Protein AF-A0A7W0HCI2-F1 (afdb_monomer)

Sequence (69 aa):
MTSPPASYLDLGDLGLDRGGHLLLKRALAAMVAGDVLDVTGGSQELPVHLRAWCRAQGHRLDWPPDATA

Nearest PDB structures (foldseek):
  7c6m-assembly1_A  TM=3.772E-01  e=6.090E+00  Thermus thermophilus HB8
  7c68-assembly1_B  TM=3.845E-01  e=9.836E+00  Thermus thermophilus HB8

pLDDT: mean 80.75, std 13.51, range [37.53, 90.81]

Radius of gyration: 12.13 Å; Cα contacts (8 Å, |Δi|>4): 62; chains: 1; bounding box: 34×21×35 Å

Solvent-accessible surface area (backbone atoms only — not comparable to full-atom values): 4487 Å² total; per-residue (Å²): 134,84,77,74,86,56,47,78,45,78,43,4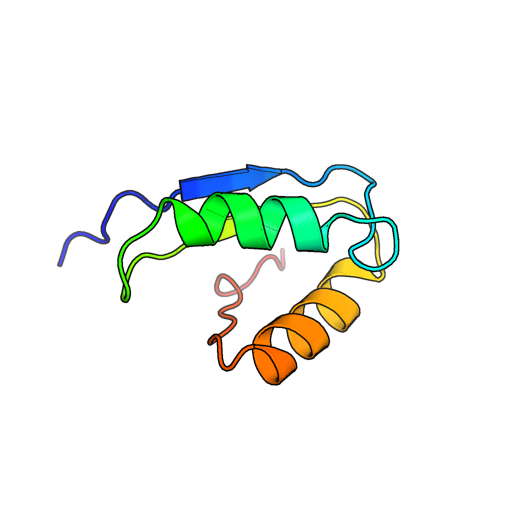6,74,49,33,46,90,80,50,37,51,56,56,51,52,54,54,54,69,76,49,61,96,87,68,53,75,46,75,49,60,69,34,88,60,34,65,61,49,47,53,54,48,27,59,77,72,72,47,88,82,82,75,78,88,74,97,78,131

Mean predicted aligned error: 6.53 Å

Secondary structure (DSSP, 8-state):
-PPP--EEEE-TT--IIIIIHHHHHHHHHTS-TT--EEEE---TTHHHHHHHHHHHHTPPP---S----

Structure (mmCIF, N/CA/C/O backbone):
data_AF-A0A7W0HCI2-F1
#
_entry.id   AF-A0A7W0HCI2-F1
#
loop_
_atom_site.group_PDB
_atom_site.id
_atom_site.type_symbol
_atom_site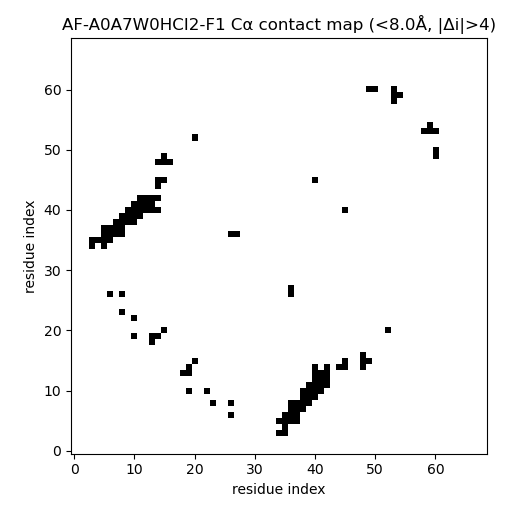.label_atom_id
_atom_site.label_alt_id
_atom_site.label_comp_id
_atom_site.label_asym_id
_atom_site.label_entity_id
_atom_site.label_seq_id
_atom_site.pdbx_PDB_ins_code
_atom_site.Cartn_x
_atom_site.Cartn_y
_atom_site.Cartn_z
_atom_site.occupancy
_atom_site.B_iso_or_equiv
_atom_s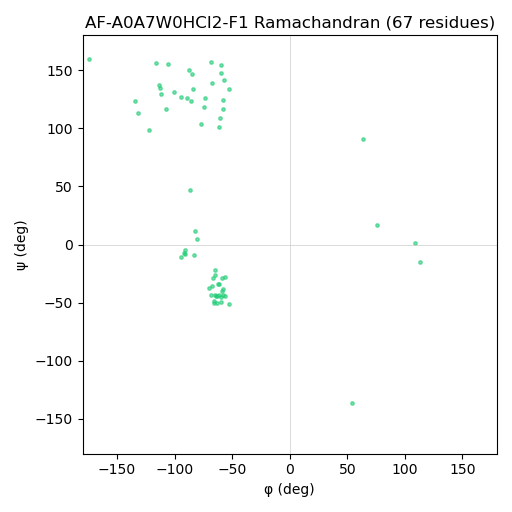ite.auth_seq_id
_atom_site.auth_comp_id
_atom_site.auth_asym_id
_atom_site.auth_atom_id
_atom_site.pdbx_PDB_model_num
ATOM 1 N N . MET A 1 1 ? 12.003 -6.731 22.116 1.00 42.28 1 MET A N 1
ATOM 2 C CA . MET A 1 1 ? 10.747 -6.222 21.526 1.00 42.28 1 MET A CA 1
ATOM 3 C C . MET A 1 1 ? 10.586 -6.949 20.202 1.00 42.28 1 MET A C 1
ATOM 5 O O . MET A 1 1 ? 11.335 -6.663 19.283 1.00 42.28 1 MET A O 1
ATOM 9 N N . THR A 1 2 ? 9.759 -7.994 20.167 1.00 40.78 2 THR A N 1
ATOM 10 C CA . THR A 1 2 ? 9.533 -8.825 18.971 1.00 40.78 2 THR A CA 1
ATOM 11 C C . THR A 1 2 ? 8.672 -8.029 17.998 1.00 40.78 2 THR A C 1
ATOM 13 O O . THR A 1 2 ? 7.566 -7.643 18.368 1.00 40.78 2 THR A O 1
ATOM 16 N N . SER A 1 3 ? 9.181 -7.737 16.797 1.00 44.91 3 SER A N 1
ATOM 17 C CA . SER A 1 3 ? 8.340 -7.207 15.717 1.00 44.91 3 SER A CA 1
ATOM 18 C C . SER A 1 3 ? 7.193 -8.184 15.432 1.00 44.91 3 SER A C 1
ATOM 20 O O . SER A 1 3 ? 7.424 -9.397 15.479 1.00 44.91 3 SER A O 1
ATOM 22 N N . PRO A 1 4 ? 5.974 -7.694 15.142 1.00 54.94 4 PRO A N 1
ATOM 23 C CA . PRO A 1 4 ? 4.897 -8.547 14.646 1.00 54.94 4 PRO A CA 1
ATOM 24 C C . PRO A 1 4 ? 5.325 -9.221 13.328 1.00 54.94 4 PRO A C 1
ATOM 26 O O . PRO A 1 4 ? 6.206 -8.693 12.641 1.00 54.94 4 PRO A O 1
ATOM 29 N N . PRO A 1 5 ? 4.755 -10.389 12.971 1.00 55.00 5 PRO A N 1
ATOM 30 C CA . PRO A 1 5 ? 5.059 -11.057 11.710 1.00 55.00 5 PRO A CA 1
ATOM 31 C C . PRO A 1 5 ? 4.654 -10.139 10.555 1.00 55.00 5 PRO A C 1
ATOM 33 O O . PRO A 1 5 ? 3.472 -10.010 10.240 1.00 55.00 5 PRO A O 1
ATOM 36 N N . ALA A 1 6 ? 5.639 -9.464 9.960 1.00 64.56 6 ALA A N 1
ATOM 37 C CA . ALA A 1 6 ? 5.407 -8.598 8.821 1.00 64.56 6 ALA A CA 1
ATOM 38 C C . ALA A 1 6 ? 4.773 -9.435 7.707 1.00 64.56 6 ALA A C 1
ATOM 40 O O . ALA A 1 6 ? 5.299 -10.484 7.324 1.00 64.56 6 ALA A O 1
ATOM 41 N N . SER A 1 7 ? 3.612 -9.002 7.222 1.00 82.19 7 SER A N 1
ATOM 42 C CA . SER A 1 7 ? 3.043 -9.607 6.020 1.00 82.19 7 SER A CA 1
ATOM 43 C C . SER A 1 7 ? 3.959 -9.250 4.854 1.00 82.19 7 SER A C 1
ATOM 45 O O . SER A 1 7 ? 4.449 -8.128 4.801 1.00 82.19 7 SER A O 1
ATOM 47 N N . TYR A 1 8 ? 4.222 -10.190 3.953 1.00 86.31 8 TYR A N 1
ATOM 48 C CA . TYR A 1 8 ? 5.120 -9.990 2.815 1.00 86.31 8 TYR A CA 1
ATOM 49 C C . TYR A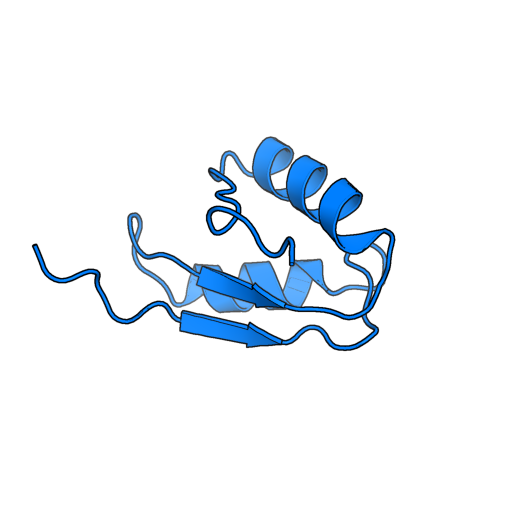 1 8 ? 4.329 -10.022 1.507 1.00 86.31 8 TYR A C 1
ATOM 51 O O . TYR A 1 8 ? 3.482 -10.901 1.313 1.00 86.31 8 TYR A O 1
ATOM 59 N N . LEU A 1 9 ? 4.601 -9.071 0.615 1.00 88.19 9 LEU A N 1
ATOM 60 C CA . LEU A 1 9 ? 3.976 -8.956 -0.696 1.00 88.19 9 LEU A CA 1
ATOM 61 C C . LEU A 1 9 ? 5.040 -8.757 -1.779 1.00 88.19 9 LEU A C 1
ATOM 63 O O . LEU A 1 9 ? 5.649 -7.694 -1.875 1.00 88.19 9 LEU A O 1
ATOM 67 N N . ASP A 1 10 ? 5.195 -9.750 -2.652 1.00 87.69 10 ASP A N 1
ATOM 68 C CA . ASP A 1 10 ? 5.996 -9.601 -3.864 1.00 87.69 10 ASP A CA 1
ATOM 69 C C . ASP A 1 10 ? 5.140 -9.079 -5.025 1.00 87.69 10 ASP A C 1
ATOM 71 O O . ASP A 1 10 ? 4.094 -9.642 -5.361 1.00 87.69 10 ASP A O 1
ATOM 75 N N . LEU A 1 11 ? 5.586 -7.981 -5.631 1.00 86.88 11 LEU A N 1
ATOM 76 C CA . LEU A 1 11 ? 4.970 -7.367 -6.805 1.00 86.88 11 LEU A CA 1
ATOM 77 C C . LEU A 1 11 ? 5.613 -7.846 -8.118 1.00 86.88 11 LEU A C 1
ATOM 79 O O . LEU A 1 11 ? 5.071 -7.566 -9.188 1.00 86.88 11 LEU A O 1
ATOM 83 N N . GLY A 1 12 ? 6.746 -8.557 -8.082 1.00 86.19 12 GLY A N 1
ATOM 84 C CA . GLY A 1 12 ? 7.483 -8.936 -9.290 1.00 86.19 12 GLY A CA 1
ATOM 85 C C . GLY A 1 12 ? 7.806 -7.718 -10.169 1.00 86.19 12 GLY A C 1
ATOM 86 O O . GLY A 1 12 ? 8.185 -6.666 -9.663 1.00 86.19 12 GLY A O 1
ATOM 87 N N . ASP A 1 13 ? 7.624 -7.820 -11.489 1.00 83.69 13 ASP A N 1
ATOM 88 C CA . ASP A 1 13 ? 7.800 -6.690 -12.430 1.00 83.69 13 ASP A CA 1
ATOM 89 C C . ASP A 1 13 ? 6.580 -5.739 -12.495 1.00 83.69 13 ASP A C 1
ATOM 91 O O . ASP A 1 13 ? 6.521 -4.810 -13.309 1.00 83.69 13 ASP A O 1
ATOM 95 N N . LEU A 1 14 ? 5.563 -5.959 -11.654 1.00 83.50 14 LEU A N 1
ATOM 96 C CA . LEU A 1 14 ? 4.352 -5.153 -11.678 1.00 83.50 14 LEU A CA 1
ATOM 97 C C . LEU A 1 14 ? 4.585 -3.797 -11.008 1.00 83.50 14 LEU A C 1
ATOM 99 O O . LEU A 1 14 ? 4.549 -3.648 -9.786 1.00 83.50 14 LEU A O 1
ATOM 103 N N . GLY A 1 15 ? 4.731 -2.771 -11.841 1.00 82.38 15 GLY A N 1
ATOM 104 C CA . GLY A 1 15 ? 4.743 -1.389 -11.384 1.00 82.38 15 GLY A CA 1
ATOM 105 C C . GLY A 1 15 ? 3.439 -0.999 -10.679 1.00 82.38 15 GLY A C 1
ATOM 106 O O . GLY A 1 15 ? 2.341 -1.439 -11.030 1.00 82.38 15 GLY A O 1
ATOM 107 N N . LEU A 1 16 ? 3.551 -0.101 -9.703 1.00 83.75 16 LEU A N 1
ATOM 108 C CA . LEU A 1 16 ? 2.404 0.434 -8.967 1.00 83.75 16 LEU A CA 1
ATOM 109 C C . LEU A 1 16 ? 1.361 1.112 -9.852 1.00 83.75 16 LEU A C 1
ATOM 111 O O . LEU A 1 16 ? 0.165 0.935 -9.622 1.00 83.75 16 LEU A O 1
ATOM 115 N N . ASP A 1 17 ? 1.815 1.831 -10.873 1.00 82.12 17 ASP A N 1
ATOM 116 C CA . ASP A 1 17 ? 0.975 2.450 -11.899 1.00 82.12 17 ASP A CA 1
ATOM 117 C C . ASP A 1 17 ? 0.166 1.408 -12.698 1.00 82.12 17 ASP A C 1
ATOM 119 O O . ASP A 1 17 ? -1.014 1.601 -12.976 1.00 82.12 17 ASP A O 1
ATOM 123 N N . ARG A 1 18 ? 0.739 0.219 -12.925 1.00 83.62 18 ARG A N 1
ATOM 124 C CA . ARG A 1 18 ? 0.102 -0.892 -13.654 1.00 83.62 18 ARG A CA 1
ATOM 125 C C . ARG A 1 18 ? -0.841 -1.751 -12.804 1.00 83.62 18 ARG A C 1
ATOM 127 O O . ARG A 1 18 ? -1.271 -2.813 -13.241 1.00 83.62 18 ARG A O 1
ATOM 134 N N . GLY A 1 19 ? -1.182 -1.297 -11.598 1.00 84.62 19 GLY A N 1
ATOM 135 C CA . GLY A 1 19 ? -2.129 -1.978 -10.710 1.00 84.62 19 GLY A CA 1
ATOM 136 C C . GLY A 1 19 ? -1.503 -2.637 -9.483 1.00 84.62 19 GLY A C 1
ATOM 137 O O . GLY A 1 19 ? -2.243 -3.167 -8.654 1.00 84.62 19 GLY A O 1
ATOM 138 N N . GLY A 1 20 ? -0.182 -2.539 -9.283 1.00 86.44 20 GLY A N 1
ATOM 139 C CA . GLY A 1 20 ? 0.466 -3.015 -8.050 1.00 86.44 20 GLY A CA 1
ATOM 140 C C . GLY A 1 20 ? -0.125 -2.383 -6.779 1.00 86.44 20 GLY A C 1
ATOM 141 O O . GLY A 1 20 ? -0.200 -3.020 -5.729 1.00 86.44 20 GLY A O 1
ATOM 142 N N . HIS A 1 21 ? -0.664 -1.163 -6.881 1.00 88.00 21 HIS A N 1
ATOM 143 C CA . HIS A 1 21 ? -1.305 -0.473 -5.757 1.00 88.00 21 HIS A CA 1
ATOM 144 C C . HIS A 1 21 ? -2.574 -1.183 -5.265 1.00 88.00 21 HIS A C 1
ATOM 146 O O . HIS A 1 21 ? -2.943 -1.041 -4.101 1.00 88.00 21 HIS A O 1
ATOM 152 N N . LEU A 1 22 ? -3.256 -1.951 -6.123 1.00 90.12 22 LEU A N 1
ATOM 153 C CA . LEU A 1 22 ? -4.435 -2.727 -5.733 1.00 90.12 22 LEU A CA 1
ATOM 154 C C . LEU A 1 22 ? -4.049 -3.897 -4.826 1.00 90.12 22 LEU A C 1
ATOM 156 O O . LEU A 1 22 ? -4.762 -4.183 -3.866 1.00 90.12 22 LEU A O 1
ATOM 160 N N . LEU A 1 23 ? -2.905 -4.532 -5.097 1.00 89.19 23 LEU A N 1
ATOM 161 C CA . LEU A 1 23 ? -2.366 -5.604 -4.262 1.00 89.19 23 LEU A CA 1
ATOM 162 C C . LEU A 1 23 ? -1.979 -5.072 -2.880 1.00 89.19 23 LEU A C 1
ATOM 164 O O . LEU A 1 23 ? -2.362 -5.667 -1.876 1.00 89.19 23 LEU A O 1
ATOM 168 N N . LEU A 1 24 ? -1.336 -3.901 -2.826 1.00 88.38 24 LEU A N 1
ATOM 169 C CA . LEU A 1 24 ? -1.052 -3.205 -1.568 1.00 88.38 24 LEU A CA 1
ATOM 170 C C . LEU A 1 24 ? -2.328 -2.870 -0.795 1.00 88.38 24 LEU A C 1
ATOM 172 O O . LEU A 1 24 ? -2.422 -3.193 0.383 1.00 88.38 24 LEU A O 1
ATOM 176 N N . LYS A 1 25 ? -3.338 -2.275 -1.445 1.00 89.69 25 LYS A N 1
ATOM 177 C CA . LYS A 1 25 ? -4.627 -1.981 -0.793 1.00 89.69 25 LYS A CA 1
ATOM 178 C C . LYS A 1 25 ? -5.283 -3.240 -0.238 1.00 89.69 25 LYS A C 1
ATOM 180 O O . LYS A 1 25 ? -5.795 -3.211 0.874 1.00 89.69 25 LYS A O 1
ATOM 185 N N . ARG A 1 26 ? -5.267 -4.336 -1.000 1.00 90.06 26 ARG A N 1
ATOM 186 C CA . ARG A 1 26 ? -5.833 -5.619 -0.574 1.00 90.06 26 ARG A CA 1
ATOM 187 C C . ARG A 1 26 ? -5.084 -6.196 0.625 1.00 90.06 26 ARG A C 1
ATOM 189 O O . ARG A 1 26 ? -5.736 -6.673 1.547 1.00 90.06 26 ARG A O 1
ATOM 196 N N . ALA A 1 27 ? -3.753 -6.159 0.606 1.00 88.31 27 ALA A N 1
ATOM 197 C CA . ALA A 1 27 ? -2.932 -6.624 1.717 1.00 88.31 27 ALA A CA 1
ATOM 198 C C . ALA A 1 27 ? -3.194 -5.780 2.971 1.00 88.31 27 ALA A C 1
ATOM 200 O O . ALA A 1 27 ? -3.562 -6.328 4.003 1.00 88.31 27 ALA A O 1
ATOM 201 N N . LEU A 1 28 ? -3.139 -4.450 2.856 1.00 87.25 28 LEU A N 1
ATOM 202 C CA . LEU A 1 28 ? -3.409 -3.540 3.972 1.00 87.25 28 LEU A CA 1
ATOM 203 C C . LEU A 1 28 ? -4.838 -3.655 4.514 1.00 87.25 28 LEU A C 1
ATOM 205 O O . LEU A 1 28 ? -5.037 -3.514 5.714 1.00 87.25 28 LEU A O 1
ATOM 209 N N . ALA A 1 29 ? -5.833 -3.937 3.668 1.00 88.31 29 ALA A N 1
ATOM 210 C CA . ALA A 1 29 ? -7.214 -4.141 4.111 1.00 88.31 29 ALA A CA 1
ATOM 211 C C . ALA A 1 29 ? -7.387 -5.377 5.012 1.00 88.31 29 ALA A C 1
ATOM 213 O O . ALA A 1 29 ? -8.361 -5.452 5.757 1.00 88.31 29 ALA A O 1
ATOM 214 N N . ALA A 1 30 ? -6.464 -6.341 4.941 1.00 86.44 30 ALA A N 1
ATOM 215 C CA . ALA A 1 30 ? -6.441 -7.512 5.812 1.00 86.44 30 ALA A CA 1
ATOM 216 C C . ALA A 1 30 ? -5.605 -7.301 7.091 1.00 86.44 30 ALA A C 1
ATOM 218 O O . ALA A 1 30 ? -5.571 -8.189 7.940 1.00 86.44 30 ALA A O 1
ATOM 219 N N . MET A 1 31 ? -4.931 -6.156 7.230 1.00 86.62 31 MET A N 1
ATOM 220 C CA . MET A 1 31 ? -3.998 -5.859 8.320 1.00 86.62 31 MET A CA 1
ATOM 221 C C . MET A 1 31 ? -4.608 -4.887 9.330 1.00 86.62 31 MET A C 1
ATOM 223 O O . MET A 1 31 ? -5.497 -4.097 9.003 1.00 86.62 31 MET A O 1
ATOM 227 N N . VAL A 1 32 ? -4.124 -4.927 10.573 1.00 82.94 32 VAL A N 1
ATOM 228 C CA . VAL A 1 32 ? -4.546 -3.983 11.612 1.00 82.94 32 VAL A CA 1
ATOM 229 C C . VAL A 1 32 ? -3.666 -2.735 11.544 1.00 82.94 32 VAL A C 1
ATOM 231 O O . VAL A 1 32 ? -2.500 -2.773 11.152 1.00 82.94 32 VAL A O 1
ATOM 234 N N . ALA A 1 33 ? -4.224 -1.584 11.921 1.00 80.62 33 ALA A N 1
ATOM 235 C CA . ALA A 1 33 ? -3.452 -0.352 12.018 1.00 80.62 33 ALA A CA 1
ATOM 236 C C . ALA A 1 33 ? -2.275 -0.532 12.996 1.00 80.62 33 ALA A C 1
ATOM 238 O O . ALA A 1 33 ? -2.479 -0.754 14.188 1.00 80.62 33 ALA A O 1
ATOM 239 N N . GLY A 1 34 ? -1.050 -0.413 12.480 1.00 83.31 34 GLY A N 1
ATOM 240 C CA . GLY A 1 34 ? 0.188 -0.634 13.234 1.00 83.31 34 GLY A CA 1
ATOM 241 C C . GLY A 1 34 ? 0.987 -1.854 12.774 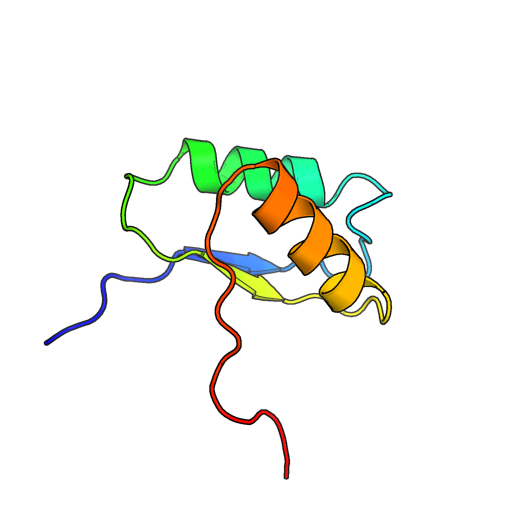1.00 83.31 34 GLY A C 1
ATOM 242 O O . GLY A 1 34 ? 2.171 -1.933 13.097 1.00 83.31 34 GLY A O 1
ATOM 243 N N . ASP A 1 35 ? 0.386 -2.752 11.988 1.00 85.75 35 ASP A N 1
ATOM 244 C CA . ASP A 1 35 ? 1.123 -3.817 11.311 1.00 85.75 35 ASP A CA 1
ATOM 245 C C . ASP A 1 35 ? 2.038 -3.269 10.208 1.00 85.75 35 ASP A C 1
ATOM 247 O O . ASP A 1 35 ? 1.831 -2.182 9.656 1.00 85.75 35 ASP A O 1
ATOM 251 N N . VAL A 1 36 ? 3.063 -4.056 9.885 1.00 86.81 36 VAL A N 1
ATOM 252 C CA . VAL A 1 36 ? 4.069 -3.738 8.869 1.00 86.81 36 VAL A CA 1
ATOM 253 C C . VAL A 1 36 ? 3.912 -4.693 7.691 1.00 86.81 36 VAL A C 1
ATOM 255 O O . VAL A 1 36 ? 3.852 -5.909 7.878 1.00 86.81 36 VAL A O 1
ATOM 258 N N . LEU A 1 37 ? 3.842 -4.132 6.484 1.00 87.38 37 LEU A N 1
ATOM 259 C CA . LEU A 1 37 ? 3.810 -4.863 5.219 1.00 87.38 37 LEU A CA 1
ATOM 260 C C . LEU A 1 37 ? 5.158 -4.681 4.521 1.00 87.38 37 LEU A C 1
ATOM 262 O O . LEU A 1 37 ? 5.508 -3.557 4.158 1.00 87.38 37 LEU A O 1
ATOM 266 N N . ASP A 1 38 ? 5.889 -5.773 4.340 1.00 89.06 38 ASP A N 1
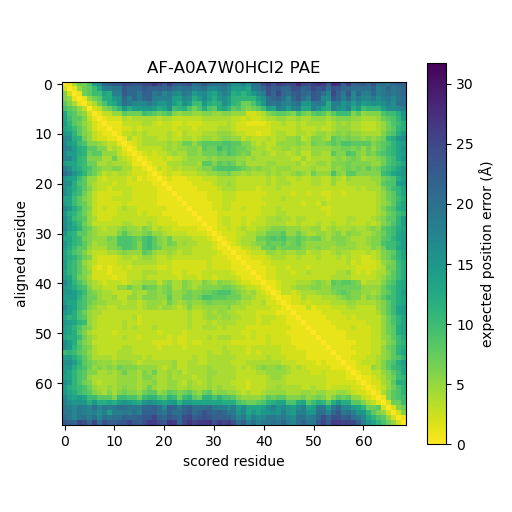ATOM 267 C CA . ASP A 1 38 ? 7.112 -5.810 3.546 1.00 89.06 38 ASP A CA 1
ATOM 268 C C . ASP A 1 38 ? 6.754 -6.008 2.071 1.00 89.06 38 ASP A C 1
ATOM 270 O O . ASP A 1 38 ? 5.879 -6.811 1.733 1.00 89.06 38 ASP A O 1
ATOM 274 N N . VAL A 1 39 ? 7.372 -5.217 1.196 1.00 87.06 39 VAL A N 1
ATOM 275 C CA . VAL A 1 39 ? 7.006 -5.153 -0.219 1.00 87.06 39 VAL A CA 1
ATOM 276 C C . VAL A 1 39 ? 8.264 -5.208 -1.060 1.00 87.06 39 VAL A C 1
ATOM 278 O O . VAL A 1 39 ? 9.123 -4.332 -0.956 1.00 87.06 39 VAL A O 1
ATOM 281 N N . THR A 1 40 ? 8.329 -6.185 -1.958 1.00 87.19 40 THR A N 1
ATOM 282 C CA . THR A 1 40 ? 9.402 -6.301 -2.949 1.00 87.19 40 THR A CA 1
ATOM 283 C C . THR A 1 40 ? 8.855 -6.161 -4.356 1.00 87.19 40 THR A C 1
ATOM 285 O O . THR A 1 40 ? 7.682 -6.410 -4.626 1.00 87.19 40 THR A O 1
ATOM 288 N N . GLY A 1 41 ? 9.717 -5.760 -5.279 1.00 85.75 41 GLY A N 1
ATOM 289 C CA . GLY A 1 41 ? 9.431 -5.829 -6.703 1.00 85.75 41 GLY A CA 1
ATOM 290 C C . GLY A 1 41 ? 10.647 -5.429 -7.528 1.00 85.75 41 GLY A C 1
ATOM 291 O O . GLY A 1 41 ? 11.575 -4.792 -7.032 1.00 85.75 41 GLY A O 1
ATOM 292 N N . GLY A 1 42 ? 10.64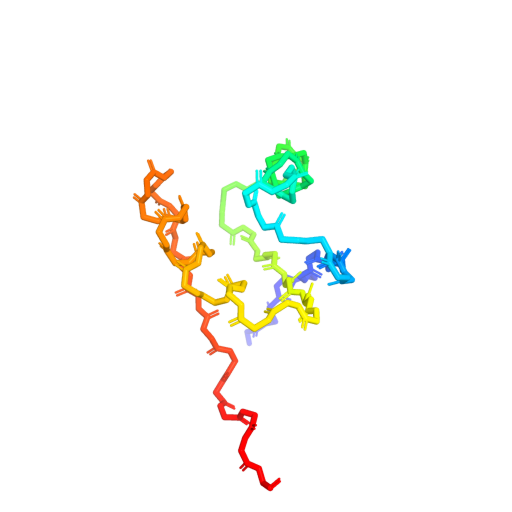4 -5.850 -8.787 1.00 82.56 42 GLY A N 1
ATOM 293 C CA . GLY A 1 42 ? 11.736 -5.690 -9.742 1.00 82.56 42 GLY A CA 1
ATOM 294 C C . GLY A 1 42 ? 11.667 -4.416 -10.585 1.00 82.56 42 GLY A C 1
ATOM 295 O O . GLY A 1 42 ? 12.622 -4.109 -11.295 1.00 82.56 42 GLY A O 1
ATOM 296 N N . SER A 1 43 ? 10.574 -3.648 -10.525 1.00 83.19 43 SER A N 1
ATOM 297 C CA . SER A 1 43 ? 10.469 -2.407 -11.300 1.00 83.19 43 SER A CA 1
ATOM 298 C C . SER A 1 43 ? 11.348 -1.302 -10.703 1.00 83.19 43 SER A C 1
ATOM 300 O O . SER A 1 43 ? 11.166 -0.916 -9.552 1.00 83.19 43 SER A O 1
ATOM 302 N N . GLN A 1 44 ? 12.230 -0.697 -11.505 1.00 82.25 44 GLN A N 1
ATOM 303 C CA . GLN A 1 44 ? 13.077 0.430 -11.064 1.00 82.25 44 GLN A CA 1
ATOM 304 C C . GLN A 1 44 ? 12.277 1.647 -10.571 1.00 82.25 44 GLN A C 1
ATOM 306 O O . GLN A 1 44 ? 12.735 2.391 -9.708 1.00 82.25 44 GLN A O 1
ATOM 311 N N . GLU A 1 45 ? 11.065 1.843 -11.088 1.00 85.31 45 GLU A N 1
ATOM 312 C CA . GLU A 1 45 ? 10.185 2.951 -10.698 1.00 85.31 45 GLU A CA 1
ATOM 313 C C . GLU A 1 45 ? 9.372 2.659 -9.4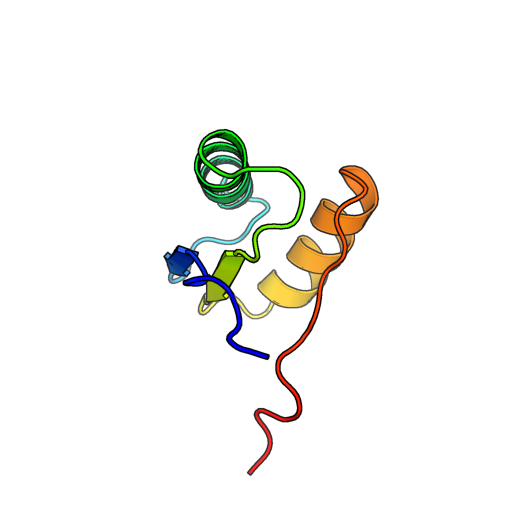26 1.00 85.31 45 GLU A C 1
ATOM 315 O O . GLU A 1 45 ? 8.725 3.553 -8.874 1.00 85.31 45 GLU A O 1
ATOM 320 N N . LEU A 1 46 ? 9.402 1.411 -8.938 1.00 84.19 46 LEU A N 1
ATOM 321 C CA . LEU A 1 46 ? 8.679 0.982 -7.745 1.00 84.19 46 LEU A CA 1
ATOM 322 C C . LEU A 1 46 ? 8.956 1.869 -6.522 1.00 84.19 46 LEU A C 1
ATOM 324 O O . LEU A 1 46 ? 7.979 2.342 -5.945 1.00 84.19 46 LEU A O 1
ATOM 328 N N . PRO A 1 47 ? 10.211 2.167 -6.128 1.00 86.19 47 PRO A N 1
ATOM 329 C CA . PRO A 1 47 ? 10.482 3.018 -4.968 1.00 86.19 47 PRO A CA 1
ATOM 330 C C . PRO A 1 47 ? 9.871 4.421 -5.073 1.00 86.19 47 PRO A C 1
ATOM 332 O O . PRO A 1 47 ? 9.322 4.932 -4.092 1.00 86.19 47 PRO A O 1
ATOM 335 N N . VAL A 1 48 ? 9.920 5.040 -6.257 1.00 88.94 48 VAL A N 1
ATOM 336 C CA . VAL A 1 48 ? 9.333 6.368 -6.506 1.00 88.94 48 VAL A CA 1
ATOM 337 C C . VAL A 1 48 ? 7.815 6.316 -6.388 1.00 88.94 48 VAL A C 1
ATOM 339 O O . VAL A 1 48 ? 7.221 7.107 -5.646 1.00 88.94 48 VAL A O 1
ATOM 342 N N . HIS A 1 49 ? 7.185 5.360 -7.070 1.00 88.81 49 HIS A N 1
ATOM 343 C CA . HIS A 1 49 ? 5.734 5.227 -7.054 1.00 88.81 49 HIS A CA 1
ATOM 344 C C . HIS A 1 49 ? 5.212 4.806 -5.674 1.00 88.81 49 HIS A C 1
ATOM 346 O O . HIS A 1 49 ? 4.172 5.303 -5.242 1.00 88.81 49 HIS A O 1
ATOM 352 N N . LEU A 1 50 ? 5.945 3.959 -4.942 1.00 88.12 50 LEU A N 1
ATOM 353 C CA . LEU A 1 50 ? 5.547 3.464 -3.621 1.00 88.12 50 LEU A CA 1
ATOM 354 C C . LEU A 1 50 ? 5.584 4.593 -2.605 1.00 88.12 50 LEU A C 1
ATOM 356 O O . LEU A 1 50 ? 4.624 4.794 -1.866 1.00 88.12 50 LEU A O 1
ATOM 360 N N . ARG A 1 51 ? 6.638 5.411 -2.642 1.00 88.88 51 ARG A N 1
ATOM 361 C CA . ARG A 1 51 ? 6.742 6.604 -1.804 1.00 88.88 51 ARG A CA 1
ATOM 362 C C . ARG A 1 51 ? 5.604 7.592 -2.062 1.00 88.88 51 ARG A C 1
ATOM 364 O O . ARG A 1 51 ? 5.020 8.106 -1.105 1.00 88.88 51 ARG A O 1
ATOM 371 N N . ALA A 1 52 ? 5.288 7.862 -3.329 1.00 90.81 52 ALA A N 1
ATOM 372 C CA . ALA A 1 52 ? 4.187 8.753 -3.695 1.00 90.81 52 ALA A CA 1
ATOM 373 C C . ALA A 1 52 ? 2.832 8.199 -3.224 1.00 90.81 52 ALA A C 1
ATOM 375 O O . ALA A 1 52 ? 2.034 8.927 -2.629 1.00 90.81 52 ALA A O 1
ATOM 376 N N . TRP A 1 53 ? 2.603 6.900 -3.424 1.00 90.25 53 TRP A N 1
ATOM 377 C CA . TRP A 1 53 ? 1.377 6.222 -3.023 1.00 90.25 53 TRP A CA 1
ATOM 378 C C . TRP A 1 53 ? 1.198 6.186 -1.499 1.00 90.25 53 TRP A C 1
ATOM 380 O O . TRP A 1 53 ? 0.151 6.606 -1.005 1.00 90.25 53 TRP A O 1
ATOM 390 N N . CYS A 1 54 ? 2.225 5.793 -0.738 1.00 90.19 54 CYS A N 1
ATOM 391 C CA . CYS A 1 54 ? 2.189 5.813 0.726 1.00 90.19 54 CYS A CA 1
ATOM 392 C C . CYS A 1 54 ? 1.861 7.215 1.252 1.00 90.19 54 CYS A C 1
ATOM 394 O O . CYS A 1 54 ? 0.973 7.359 2.090 1.00 90.19 54 CYS A O 1
ATOM 396 N N . ARG A 1 55 ? 2.487 8.264 0.695 1.00 89.62 55 ARG A N 1
ATOM 397 C CA . ARG A 1 55 ? 2.187 9.658 1.061 1.00 89.62 55 ARG A CA 1
ATOM 398 C C . ARG A 1 55 ? 0.734 10.035 0.768 1.00 89.62 55 ARG A C 1
ATOM 400 O O . ARG A 1 55 ? 0.103 10.670 1.606 1.00 89.62 55 ARG A O 1
ATOM 407 N N . ALA A 1 56 ? 0.202 9.646 -0.390 1.00 89.38 56 ALA A N 1
ATOM 408 C CA . ALA A 1 56 ? -1.180 9.934 -0.773 1.00 89.38 56 ALA A CA 1
ATOM 409 C C . ALA A 1 56 ? -2.211 9.198 0.101 1.00 89.38 56 ALA A C 1
ATOM 411 O O . ALA A 1 56 ? -3.327 9.680 0.264 1.00 89.38 56 ALA A O 1
ATOM 412 N N . GLN A 1 57 ? -1.862 8.030 0.646 1.00 87.75 57 GLN A N 1
ATOM 413 C CA . GLN A 1 57 ? -2.724 7.261 1.552 1.00 87.75 57 GLN A CA 1
ATOM 414 C C . GLN A 1 57 ? -2.497 7.589 3.040 1.00 87.75 57 GLN A C 1
ATOM 416 O O . GLN A 1 57 ? -3.249 7.118 3.886 1.00 87.75 57 GLN A O 1
ATOM 421 N N . GLY A 1 58 ? -1.479 8.389 3.378 1.00 88.38 58 GLY A N 1
ATOM 422 C CA . GLY A 1 58 ? -1.107 8.681 4.767 1.00 88.38 58 GLY A CA 1
ATOM 423 C C . GLY A 1 58 ? -0.359 7.539 5.467 1.00 88.38 58 GLY A C 1
ATOM 424 O O . GLY A 1 58 ? -0.262 7.529 6.693 1.00 88.38 58 GLY A O 1
ATOM 425 N N . HIS A 1 59 ? 0.182 6.583 4.710 1.00 88.06 59 HIS A N 1
ATOM 426 C CA . HIS A 1 59 ? 1.010 5.504 5.241 1.00 88.06 59 HIS A CA 1
ATOM 427 C C . HIS A 1 59 ? 2.470 5.939 5.379 1.00 88.06 59 HIS A C 1
ATOM 429 O O . HIS A 1 59 ? 3.005 6.698 4.565 1.00 88.06 59 HIS A O 1
ATOM 435 N N . ARG A 1 60 ? 3.137 5.409 6.407 1.00 86.88 60 ARG A N 1
ATOM 436 C CA . ARG A 1 60 ? 4.580 5.559 6.581 1.00 86.88 60 ARG A CA 1
ATOM 437 C C . 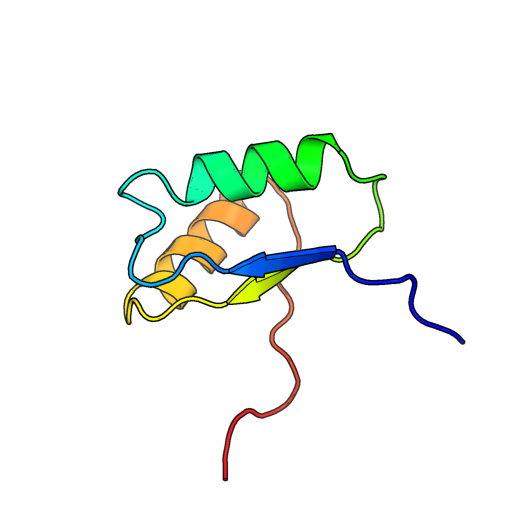ARG A 1 60 ? 5.287 4.467 5.788 1.00 86.88 60 ARG A C 1
ATOM 439 O O . ARG A 1 60 ? 5.024 3.292 6.007 1.00 86.88 60 ARG A O 1
ATOM 446 N N . LEU A 1 61 ? 6.172 4.879 4.888 1.00 88.12 61 LEU A N 1
ATOM 447 C CA . LEU A 1 61 ? 7.087 3.983 4.194 1.00 88.12 61 LEU A CA 1
ATOM 448 C C . LEU A 1 61 ? 8.410 3.953 4.960 1.00 88.12 61 LEU A C 1
ATOM 450 O O . LEU A 1 61 ? 8.971 5.018 5.229 1.00 88.12 61 LEU A O 1
ATOM 454 N N . ASP A 1 62 ? 8.874 2.756 5.293 1.00 87.31 62 ASP A N 1
ATOM 455 C CA . ASP A 1 62 ? 10.188 2.506 5.880 1.00 87.31 62 ASP A CA 1
ATOM 456 C C . ASP A 1 62 ? 11.018 1.712 4.872 1.00 87.31 62 ASP A C 1
ATOM 458 O O . ASP A 1 62 ? 10.490 0.821 4.206 1.00 87.31 62 ASP A O 1
ATOM 462 N N . TRP A 1 63 ? 12.287 2.080 4.715 1.00 80.50 63 TRP A N 1
ATOM 463 C CA . TRP A 1 63 ? 13.221 1.315 3.897 1.00 80.50 63 TRP A CA 1
ATOM 464 C C . TRP A 1 63 ? 14.075 0.487 4.843 1.00 80.50 63 TRP A C 1
ATOM 466 O O . TRP A 1 63 ? 14.604 1.071 5.796 1.00 80.50 63 TRP A O 1
ATOM 476 N N . PRO A 1 64 ? 14.237 -0.828 4.598 1.00 74.00 64 PRO A N 1
ATOM 477 C CA . PRO A 1 64 ? 15.145 -1.619 5.406 1.00 74.00 64 PRO A CA 1
ATOM 478 C C . PRO A 1 64 ? 16.513 -0.927 5.404 1.00 74.00 64 PRO A C 1
ATOM 480 O O . PRO A 1 64 ? 16.954 -0.456 4.347 1.00 74.00 64 PRO A O 1
ATOM 483 N N . PRO A 1 65 ? 17.154 -0.790 6.576 1.00 62.88 65 PRO A N 1
ATOM 484 C CA . PRO A 1 65 ? 18.447 -0.144 6.665 1.00 62.88 65 PRO A CA 1
ATOM 485 C C . PRO A 1 65 ? 19.442 -0.930 5.809 1.00 62.88 65 PRO A C 1
ATOM 487 O O . PRO A 1 65 ? 19.826 -2.040 6.156 1.00 62.88 65 PRO A O 1
ATOM 490 N N . ASP A 1 66 ? 19.819 -0.309 4.696 1.00 58.72 66 ASP A N 1
ATOM 491 C CA . ASP A 1 66 ? 20.934 -0.649 3.822 1.00 58.72 66 ASP A CA 1
ATOM 492 C C . ASP A 1 66 ? 20.863 -2.022 3.118 1.00 58.72 66 ASP A C 1
ATOM 494 O O . ASP A 1 66 ? 21.377 -3.036 3.580 1.00 58.72 66 ASP A O 1
ATOM 498 N N . ALA A 1 67 ? 20.282 -2.033 1.914 1.00 56.31 67 ALA A N 1
ATOM 499 C CA . ALA A 1 67 ? 20.559 -3.049 0.896 1.00 56.31 67 ALA A CA 1
ATOM 500 C C . ALA A 1 67 ? 21.783 -2.637 0.048 1.00 56.31 67 ALA A C 1
ATOM 502 O O . ALA A 1 67 ? 21.723 -2.667 -1.182 1.00 56.31 67 ALA A O 1
ATOM 503 N N . THR A 1 68 ? 22.869 -2.199 0.699 1.00 48.62 68 THR A N 1
ATOM 504 C CA . THR A 1 68 ? 24.102 -1.755 0.037 1.00 48.62 68 THR A CA 1
ATOM 505 C C . THR A 1 68 ? 25.293 -2.582 0.531 1.00 48.62 68 THR A C 1
ATOM 507 O O . THR A 1 68 ? 25.882 -2.318 1.573 1.00 48.62 68 THR A O 1
ATOM 510 N N . ALA A 1 69 ? 25.682 -3.588 -0.249 1.00 37.53 69 ALA A N 1
ATOM 511 C CA . ALA A 1 69 ? 27.040 -4.129 -0.246 1.00 37.53 69 ALA A CA 1
ATOM 512 C C . ALA A 1 69 ? 27.426 -4.514 -1.675 1.00 37.53 69 ALA A C 1
ATOM 514 O O . ALA A 1 69 ? 26.610 -5.203 -2.330 1.00 37.53 69 ALA A O 1
#

Foldseek 3Di:
DDADPAAEEECEQQAVVNPVVVVVVVVVVVDDPPHHHHYDYDHPCRVVVVVVSCVVVVHDDDDPPDPDD